Protein AF-A0A183DRI3-F1 (afdb_monomer)

Radius of gyration: 15.48 Å; Cα contacts (8 Å, |Δi|>4): 135; chains: 1; bounding box: 34×31×47 Å

pLDDT: mean 74.06, std 16.92, range [37.84, 93.62]

Nearest PDB structures (foldseek):
  8hf3-assembly1_B  TM=8.424E-01  e=1.218E-09  Homo sapiens
  8xgd-assembly1_A  TM=3.895E-01  e=5.341E-01  Homo sapiens
  7ewl-assembly1_B  TM=3.789E-01  e=7.742E+00  Homo sapiens

Organism: NCBI:txid637853

Foldseek 3Di:
DDDDPPPPQPLVPWDKDKFDADCPVDLFGATDLDDDPVCPPQADSVLSNVLRVVLRVLSVVLVVQPPDPVSNVVSVVVNVVSQVVCCVPRAVVSQKHWDFLPVVDPPDDSRDRIIMIIRRD

Sequence (121 aa):
MSSLMEVSVPLNTCSKVFVQRDYSRGLGVQFETAFPSALDGKVSKQQWEHTITTLNSYYNAAEEVCCTTTQYEKALTKITDFLAEQNRNVYLPAGLFLTDPIERGLRVVKHFLNINFKITG

Mean predicted aligned error: 9.66 Å

InterPro domains:
  IPR019383 Golgin subfamily A member 7/ERF4 [PF10256] (17-65)
  IPR051371 Ras-specific palmitoyltransferase complex [PTHR13254] (12-109)

Structure (mmCIF, N/CA/C/O backbone):
data_AF-A0A183DRI3-F1
#
_entry.id   AF-A0A183DRI3-F1
#
loop_
_atom_site.group_PDB
_atom_site.id
_atom_site.type_symbol
_atom_site.label_atom_id
_atom_site.label_alt_id
_atom_site.label_comp_id
_atom_site.label_asym_id
_atom_site.label_entity_id
_atom_site.label_seq_id
_atom_site.pdbx_PDB_ins_code
_atom_site.Cartn_x
_atom_site.Cartn_y
_atom_site.Cartn_z
_atom_site.occupancy
_atom_site.B_iso_or_equiv
_atom_site.auth_seq_id
_atom_site.auth_comp_id
_atom_site.auth_asym_id
_atom_site.auth_atom_id
_atom_site.pdbx_PDB_model_num
ATOM 1 N N . MET A 1 1 ? 20.366 13.630 28.801 1.00 37.84 1 MET A N 1
ATOM 2 C CA . MET A 1 1 ? 20.520 12.972 27.488 1.00 37.84 1 MET A CA 1
ATOM 3 C C . MET A 1 1 ? 19.534 11.821 27.460 1.00 37.84 1 MET A C 1
ATOM 5 O O . MET A 1 1 ? 19.693 10.873 28.214 1.00 37.84 1 MET A O 1
ATOM 9 N N . SER A 1 2 ? 18.430 12.014 26.747 1.00 40.50 2 SER A N 1
ATOM 10 C CA . SER A 1 2 ? 17.249 11.149 26.726 1.00 40.50 2 SER A CA 1
ATOM 11 C C . SER A 1 2 ? 17.575 9.823 26.041 1.00 40.50 2 SER A C 1
ATOM 13 O O . SER A 1 2 ? 17.974 9.807 24.881 1.00 40.50 2 SER A O 1
ATOM 15 N N . SER A 1 3 ? 17.418 8.728 26.782 1.00 44.25 3 SER A N 1
ATOM 16 C CA . SER A 1 3 ? 17.549 7.364 26.276 1.00 44.25 3 SER A CA 1
ATOM 17 C C . SER A 1 3 ? 16.418 7.084 25.285 1.00 44.25 3 SER A C 1
ATOM 19 O O . SER A 1 3 ? 15.245 7.234 25.634 1.00 44.25 3 SER A O 1
ATOM 21 N N . LEU A 1 4 ? 16.767 6.719 24.050 1.00 48.72 4 LEU A N 1
ATOM 22 C CA . LEU A 1 4 ? 15.823 6.202 23.064 1.00 48.72 4 LEU A CA 1
ATOM 23 C C . LEU A 1 4 ? 15.259 4.892 23.616 1.00 48.72 4 LEU A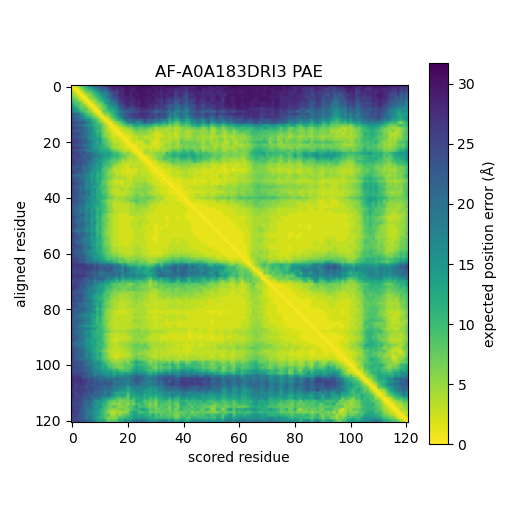 C 1
ATOM 25 O O . LEU A 1 4 ? 15.974 3.901 23.744 1.00 48.72 4 LEU A O 1
ATOM 29 N N . MET A 1 5 ? 13.986 4.912 23.999 1.00 40.34 5 MET A N 1
ATOM 30 C CA . MET A 1 5 ? 13.260 3.707 24.370 1.00 40.34 5 MET A CA 1
ATOM 31 C C . MET A 1 5 ? 13.088 2.881 23.095 1.00 40.34 5 MET A C 1
ATOM 33 O O . MET A 1 5 ? 12.255 3.198 22.249 1.00 40.34 5 MET A O 1
ATOM 37 N N . GLU A 1 6 ? 13.915 1.855 22.929 1.00 46.72 6 GLU A N 1
ATOM 38 C CA . GLU A 1 6 ? 13.689 0.817 21.934 1.00 46.72 6 GLU A CA 1
ATOM 39 C C . GLU A 1 6 ? 12.454 0.033 22.389 1.00 46.72 6 GLU A C 1
ATOM 41 O O . GLU A 1 6 ? 12.506 -0.777 23.314 1.00 46.72 6 GLU A O 1
ATOM 46 N N . VAL A 1 7 ? 11.297 0.372 21.821 1.00 40.59 7 VAL A N 1
ATOM 47 C CA . VAL A 1 7 ? 10.023 -0.275 22.141 1.00 40.59 7 VAL A CA 1
ATOM 48 C C . VAL A 1 7 ? 10.070 -1.706 21.599 1.00 40.59 7 VAL A C 1
ATOM 50 O O . VAL A 1 7 ? 9.723 -1.961 20.447 1.00 40.59 7 VAL A O 1
ATOM 53 N N . SER A 1 8 ? 10.519 -2.658 22.419 1.00 45.75 8 SER A N 1
ATOM 54 C CA . SER A 1 8 ? 10.466 -4.082 22.085 1.00 45.75 8 SER A CA 1
ATOM 55 C C . SER A 1 8 ? 9.052 -4.613 22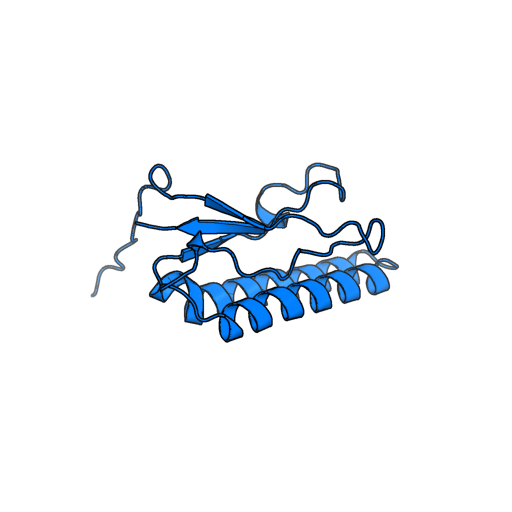.336 1.00 45.75 8 SER A C 1
ATOM 57 O O . SER A 1 8 ? 8.757 -5.164 23.398 1.00 45.75 8 SER A O 1
ATOM 59 N N . VAL A 1 9 ? 8.151 -4.444 21.368 1.00 47.41 9 VAL A N 1
ATOM 60 C CA . VAL A 1 9 ? 6.869 -5.162 21.396 1.00 47.41 9 VAL A CA 1
ATOM 61 C C . VAL A 1 9 ? 7.162 -6.649 21.150 1.00 47.41 9 VAL A C 1
ATOM 63 O O . VAL A 1 9 ? 7.754 -6.980 20.117 1.00 47.41 9 VAL A O 1
ATOM 66 N N . PRO A 1 10 ? 6.772 -7.574 22.047 1.00 43.78 10 PRO A N 1
ATOM 67 C CA . PRO A 1 10 ? 6.887 -9.005 21.792 1.00 43.78 10 PRO A CA 1
ATOM 68 C C . PRO A 1 10 ? 6.033 -9.373 20.566 1.00 43.78 10 PRO A C 1
ATOM 70 O O . PRO A 1 10 ? 4.806 -9.399 20.611 1.00 43.78 10 PRO A O 1
ATOM 73 N N . LEU A 1 11 ? 6.676 -9.647 19.426 1.00 44.75 11 LEU A N 1
ATOM 74 C CA . LEU A 1 11 ? 6.020 -9.906 18.129 1.00 44.75 11 LEU A CA 1
ATOM 75 C C . LEU A 1 11 ? 5.167 -11.196 18.087 1.00 44.75 11 LEU A C 1
ATOM 77 O O . LEU A 1 11 ? 4.607 -11.540 17.042 1.00 44.75 11 LEU A O 1
ATOM 81 N N . ASN A 1 12 ? 5.109 -11.941 19.190 1.00 47.31 12 ASN A N 1
ATOM 82 C CA . ASN A 1 12 ? 4.496 -13.258 19.354 1.00 47.31 12 ASN A CA 1
ATOM 83 C C . ASN A 1 12 ? 3.028 -13.222 19.824 1.00 47.31 12 ASN A C 1
ATOM 85 O O . ASN A 1 12 ? 2.352 -14.239 19.701 1.00 47.31 12 ASN A O 1
ATOM 89 N N . THR A 1 13 ? 2.498 -12.070 20.247 1.00 48.19 13 THR A N 1
ATOM 90 C CA . THR A 1 13 ? 1.064 -11.876 20.568 1.00 48.19 13 THR A CA 1
ATOM 91 C C . THR A 1 13 ? 0.296 -11.085 19.503 1.00 48.19 13 THR A C 1
ATOM 93 O O . THR A 1 13 ? -0.880 -10.778 19.677 1.00 48.19 13 THR A O 1
ATOM 96 N N . CYS A 1 14 ? 0.936 -10.765 18.374 1.00 55.03 14 CYS A N 1
ATOM 97 C CA . CYS A 1 14 ? 0.330 -9.944 17.330 1.00 55.03 14 CYS A CA 1
ATOM 98 C C . CYS A 1 14 ? -0.623 -10.741 16.426 1.00 55.03 14 CYS A C 1
ATOM 100 O O . CYS A 1 14 ? -0.186 -11.627 15.683 1.00 55.03 14 CYS A O 1
ATOM 102 N N . SER A 1 15 ? -1.906 -10.371 16.407 1.00 66.44 15 SER A N 1
ATOM 103 C CA . SER A 1 15 ? -2.870 -10.881 15.423 1.00 66.44 15 SER A CA 1
ATOM 104 C C . SER A 1 15 ? -2.462 -10.450 14.012 1.00 66.44 15 SER A C 1
ATOM 106 O O . SER A 1 15 ? -2.174 -9.276 13.777 1.00 66.44 15 SER A O 1
ATOM 108 N N . LYS A 1 16 ? -2.411 -11.394 13.065 1.00 73.00 16 LYS A N 1
ATOM 109 C CA . LYS A 1 16 ? -2.053 -11.114 11.667 1.00 73.00 16 LYS A CA 1
ATOM 110 C C . LYS A 1 16 ? -3.293 -11.058 10.790 1.00 73.00 16 LYS A C 1
ATOM 112 O O . LYS A 1 16 ? -4.062 -12.014 10.771 1.00 73.00 16 LYS A O 1
ATOM 117 N N . VAL A 1 17 ? -3.446 -9.978 10.032 1.00 77.69 17 VAL A N 1
ATOM 118 C CA . VAL A 1 17 ? -4.439 -9.876 8.957 1.00 77.69 17 VAL A CA 1
ATOM 119 C C . VAL A 1 17 ? -3.714 -10.084 7.637 1.00 77.69 17 VAL A C 1
ATOM 121 O O . VAL A 1 17 ? -2.731 -9.399 7.351 1.00 77.69 17 VAL A O 1
ATOM 124 N N . PHE A 1 18 ? -4.181 -11.050 6.854 1.00 76.81 18 PHE A N 1
ATOM 125 C CA . PHE A 1 18 ? -3.640 -11.353 5.536 1.00 76.81 18 PHE A CA 1
ATOM 126 C C . PHE A 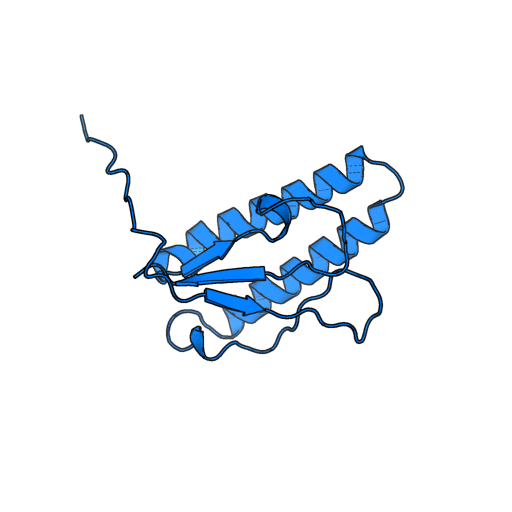1 18 ? -4.567 -10.765 4.486 1.00 76.81 18 PHE A C 1
ATOM 128 O O . PHE A 1 18 ? -5.768 -11.028 4.510 1.00 76.81 18 PHE A O 1
ATOM 135 N N . VAL A 1 19 ? -4.003 -9.992 3.567 1.00 80.44 19 VAL A N 1
ATOM 136 C CA . VAL A 1 19 ? -4.727 -9.524 2.386 1.00 80.44 19 VAL A CA 1
ATOM 137 C C . VAL A 1 19 ? -4.376 -10.454 1.244 1.00 80.44 19 VAL A C 1
ATOM 139 O O . VAL A 1 19 ? -3.196 -10.611 0.909 1.00 80.44 19 VAL A O 1
ATOM 142 N N . GLN A 1 20 ? -5.402 -11.098 0.697 1.00 75.56 20 GLN A N 1
ATOM 143 C CA . GLN A 1 20 ? -5.246 -12.063 -0.378 1.00 75.56 20 GLN A CA 1
ATOM 144 C C . GLN A 1 20 ? -4.970 -11.367 -1.710 1.00 75.56 20 GLN A C 1
ATOM 146 O O . GLN A 1 20 ? -5.254 -10.180 -1.909 1.00 75.56 20 GLN A O 1
ATOM 151 N N . ARG A 1 21 ? -4.381 -12.133 -2.627 1.00 79.38 21 ARG A N 1
ATOM 152 C CA . ARG A 1 21 ? -4.243 -11.721 -4.017 1.00 79.38 21 ARG A CA 1
ATOM 153 C C . ARG A 1 21 ? -5.565 -11.817 -4.753 1.00 79.38 21 ARG A C 1
ATOM 155 O O . ARG A 1 21 ? -6.271 -12.812 -4.634 1.00 79.38 21 ARG A O 1
ATOM 162 N N . ASP A 1 22 ? -5.787 -10.841 -5.617 1.00 83.50 22 ASP A N 1
ATOM 163 C CA . ASP A 1 22 ? -6.832 -10.884 -6.625 1.00 83.50 22 ASP A CA 1
ATOM 164 C C . ASP A 1 22 ? -6.265 -11.457 -7.935 1.00 83.50 22 ASP A C 1
ATOM 166 O O . ASP A 1 22 ? -5.505 -10.800 -8.648 1.00 83.50 22 ASP A O 1
ATOM 170 N N . TYR A 1 23 ? -6.636 -12.700 -8.255 1.00 77.88 23 TYR A N 1
ATOM 171 C CA . TYR A 1 23 ? -6.213 -13.391 -9.481 1.00 77.88 23 TYR A CA 1
ATOM 172 C C . TYR A 1 23 ? -7.108 -13.103 -10.693 1.00 77.88 23 TYR A C 1
ATOM 174 O O . TYR A 1 23 ? -6.825 -13.590 -11.790 1.00 77.88 23 TYR A O 1
ATOM 182 N N . SER A 1 24 ? -8.180 -12.316 -10.540 1.00 81.69 24 SER A N 1
ATOM 183 C CA . SER A 1 24 ? -9.116 -12.035 -11.638 1.00 81.69 24 SER A CA 1
ATOM 184 C C . SER A 1 24 ? -8.457 -11.305 -12.815 1.00 81.69 24 SER A C 1
ATOM 186 O O . SER A 1 24 ? -8.908 -11.427 -13.953 1.00 81.69 24 SER A O 1
ATOM 188 N N . ARG A 1 25 ? -7.353 -10.589 -12.557 1.00 72.56 25 ARG A N 1
ATOM 189 C CA . ARG A 1 25 ? -6.587 -9.815 -13.548 1.00 72.56 25 ARG A CA 1
ATOM 190 C C . ARG A 1 25 ? -5.335 -10.533 -14.068 1.00 72.56 25 ARG A C 1
ATOM 192 O O . ARG A 1 25 ? -4.527 -9.921 -14.761 1.00 72.56 25 ARG A O 1
ATOM 199 N N . GLY A 1 26 ? -5.180 -11.826 -13.775 1.00 76.69 26 GLY A N 1
ATOM 200 C CA . GLY A 1 26 ? -4.075 -12.654 -14.261 1.00 76.69 26 GLY A CA 1
ATOM 201 C C . GLY A 1 26 ? -2.970 -12.884 -13.227 1.00 76.69 26 GLY A C 1
ATOM 202 O O . GLY A 1 26 ? -3.224 -12.979 -12.030 1.00 76.69 26 GLY A O 1
ATOM 203 N N . LEU A 1 27 ? -1.728 -13.042 -13.700 1.00 72.31 27 LEU A N 1
ATOM 204 C CA . LEU A 1 27 ? -0.574 -13.411 -12.861 1.00 72.31 27 LEU A CA 1
ATOM 205 C C . LEU A 1 27 ? 0.107 -12.217 -12.174 1.00 72.31 27 LEU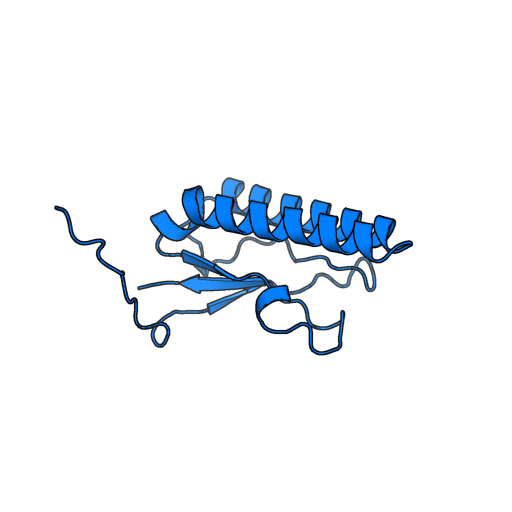 A C 1
ATOM 207 O O . LEU A 1 27 ? 1.022 -12.421 -11.364 1.00 72.31 27 LEU A O 1
ATOM 211 N N . GLY A 1 28 ? -0.325 -11.000 -12.508 1.00 74.50 28 GLY A N 1
ATOM 212 C CA . GLY A 1 28 ? 0.232 -9.770 -11.969 1.00 74.50 28 GLY A CA 1
ATOM 213 C C . GLY A 1 28 ? 0.030 -9.635 -10.461 1.00 74.50 28 GLY A C 1
ATOM 214 O O . GLY A 1 28 ? -0.826 -10.291 -9.858 1.00 74.50 28 GLY A O 1
ATOM 215 N N . VAL A 1 29 ? 0.852 -8.817 -9.810 1.00 79.12 29 VAL A N 1
ATOM 216 C CA . VAL A 1 29 ? 0.692 -8.522 -8.383 1.00 79.12 29 VAL A CA 1
ATOM 217 C C . VAL A 1 29 ? -0.491 -7.574 -8.172 1.00 79.12 29 VAL A C 1
ATOM 219 O O . VAL A 1 29 ? -0.388 -6.371 -8.393 1.00 79.12 29 VAL A O 1
ATOM 222 N N . GLN A 1 30 ? -1.601 -8.124 -7.684 1.00 83.50 30 GLN A N 1
ATOM 223 C CA . GLN A 1 30 ? -2.807 -7.382 -7.330 1.00 83.50 30 GLN A CA 1
ATOM 224 C C . GLN A 1 30 ? -3.377 -7.937 -6.020 1.00 83.50 30 GLN A C 1
ATOM 226 O O . GLN A 1 30 ? -3.448 -9.151 -5.827 1.00 83.50 30 GLN A O 1
ATOM 231 N N . PHE A 1 31 ? -3.792 -7.050 -5.123 1.00 86.94 31 PHE A N 1
ATOM 232 C CA . PHE A 1 31 ? -4.406 -7.372 -3.840 1.00 86.94 31 PHE A CA 1
ATOM 233 C C . PHE A 1 31 ? -5.893 -7.037 -3.842 1.00 86.94 31 PHE A C 1
ATOM 235 O O . PHE A 1 31 ? -6.312 -6.048 -4.457 1.00 86.94 31 PHE A O 1
ATOM 242 N N . GLU A 1 32 ? -6.665 -7.823 -3.096 1.00 87.75 32 GLU A N 1
ATOM 243 C CA . GLU A 1 32 ? -8.065 -7.519 -2.820 1.00 87.75 32 GLU A CA 1
ATOM 244 C C . GLU A 1 32 ? -8.202 -6.178 -2.094 1.00 87.75 32 GLU A C 1
ATOM 246 O O . GLU A 1 32 ? -7.468 -5.872 -1.154 1.00 87.75 32 GLU A O 1
ATOM 251 N N . THR A 1 33 ? -9.176 -5.375 -2.517 1.00 88.38 33 THR A N 1
ATOM 252 C CA . THR A 1 33 ? -9.443 -4.048 -1.942 1.00 88.38 33 THR A CA 1
ATOM 253 C C . THR A 1 33 ? -10.530 -4.069 -0.869 1.00 88.38 33 THR A C 1
ATOM 255 O O . THR A 1 33 ? -10.833 -3.031 -0.275 1.00 88.38 33 THR A O 1
ATOM 258 N N . ALA A 1 34 ? -11.114 -5.239 -0.591 1.00 89.19 34 ALA A N 1
ATOM 259 C CA . ALA A 1 34 ? -12.150 -5.399 0.419 1.00 89.19 34 ALA A CA 1
ATOM 260 C C . ALA A 1 34 ? -11.633 -4.974 1.802 1.00 89.19 34 ALA A C 1
ATOM 262 O O . ALA A 1 34 ? -10.523 -5.326 2.196 1.00 89.19 34 ALA A O 1
ATOM 263 N N . PHE A 1 35 ? -12.441 -4.211 2.544 1.00 87.94 35 PHE A N 1
ATOM 264 C CA . PHE A 1 35 ? -12.057 -3.730 3.870 1.00 87.94 35 PHE A CA 1
ATOM 265 C C . PHE A 1 35 ? -11.996 -4.896 4.872 1.00 87.94 35 PHE A C 1
ATOM 267 O O . PHE A 1 35 ? -13.031 -5.524 5.123 1.00 87.94 35 PHE A O 1
ATOM 274 N N . PRO A 1 36 ? -10.835 -5.186 5.486 1.00 86.50 36 PRO A N 1
ATOM 275 C CA . PRO A 1 36 ? -10.728 -6.261 6.458 1.00 86.50 36 PRO A CA 1
ATOM 276 C C . PRO A 1 36 ? -11.425 -5.867 7.762 1.00 86.50 36 PRO A C 1
ATOM 278 O O . PRO A 1 36 ? -11.075 -4.862 8.379 1.00 86.50 36 PRO A O 1
ATOM 281 N N . SER A 1 37 ? -12.359 -6.691 8.244 1.00 85.81 37 SER A N 1
ATOM 282 C CA . SER A 1 37 ? -13.083 -6.440 9.503 1.00 85.81 37 SER A CA 1
ATOM 283 C C . SER A 1 37 ? -12.163 -6.319 10.725 1.00 85.81 37 SER A C 1
ATOM 285 O O . SER A 1 37 ? -12.488 -5.622 11.676 1.00 85.81 37 SER A O 1
ATOM 287 N N . ALA A 1 38 ? -10.978 -6.932 10.687 1.00 83.12 38 ALA A N 1
ATOM 288 C CA . ALA A 1 38 ? -9.963 -6.809 11.734 1.00 83.12 38 ALA A CA 1
ATOM 289 C C . ALA A 1 38 ? -9.316 -5.408 11.832 1.00 83.12 38 ALA A C 1
ATOM 291 O O . ALA A 1 38 ? -8.617 -5.130 12.809 1.00 83.12 38 ALA A O 1
ATOM 292 N N . LEU A 1 39 ? -9.522 -4.542 10.831 1.00 85.19 39 LEU A N 1
ATOM 293 C CA . LEU A 1 39 ? -9.108 -3.135 10.852 1.00 85.19 39 LEU A CA 1
ATOM 294 C C . LEU A 1 39 ? -10.226 -2.197 11.329 1.00 85.19 39 LEU A C 1
ATOM 296 O O . LEU A 1 39 ? -9.981 -0.998 11.494 1.00 85.19 39 LEU A O 1
ATOM 300 N N . ASP A 1 40 ? -11.433 -2.723 11.558 1.00 86.81 40 ASP A N 1
ATOM 301 C CA . ASP A 1 40 ? -12.570 -1.926 12.005 1.00 86.81 40 ASP A CA 1
ATOM 302 C C . ASP A 1 40 ? -12.278 -1.267 13.359 1.00 86.81 40 ASP A C 1
ATOM 304 O O . ASP A 1 40 ? -11.698 -1.870 14.264 1.00 86.81 40 ASP A O 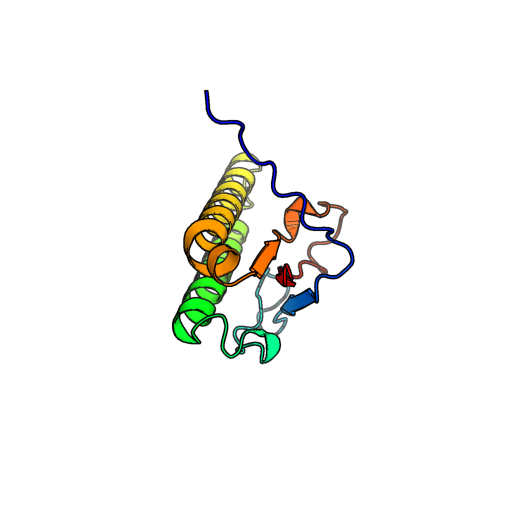1
ATOM 308 N N . GLY A 1 41 ? -12.604 0.021 13.462 1.00 85.12 41 GLY A N 1
ATOM 309 C CA . GLY A 1 41 ? -12.280 0.846 14.629 1.00 85.12 41 GLY A CA 1
ATOM 310 C C . GLY A 1 41 ? -10.801 1.232 14.793 1.00 85.12 41 GLY A C 1
ATOM 311 O O . GLY A 1 41 ? -10.495 1.988 15.711 1.00 85.12 41 GLY A O 1
ATOM 312 N N . LYS A 1 42 ? -9.887 0.769 13.924 1.00 86.88 42 LYS A N 1
ATOM 313 C CA . LYS A 1 42 ? -8.454 1.136 13.960 1.00 86.88 42 LYS A CA 1
ATOM 314 C C . LYS A 1 42 ? -8.036 2.055 12.820 1.00 86.88 42 LYS A C 1
ATOM 316 O O . LYS A 1 42 ? -7.278 2.993 13.034 1.00 86.88 42 LYS A O 1
ATOM 321 N N . VAL A 1 43 ? -8.516 1.777 11.610 1.00 89.81 43 VAL A N 1
ATOM 322 C CA . VAL A 1 43 ? -8.196 2.536 10.392 1.00 89.81 43 VAL A CA 1
ATOM 323 C C . VAL A 1 43 ? -9.491 2.803 9.640 1.00 89.81 43 VAL A C 1
ATOM 325 O O . VAL A 1 43 ? -10.377 1.948 9.596 1.00 89.81 43 VAL A O 1
ATOM 328 N N . SER A 1 44 ? -9.633 3.991 9.051 1.00 92.19 44 SER A N 1
ATOM 329 C CA . SER A 1 44 ? -10.837 4.308 8.283 1.00 92.19 44 SER A CA 1
ATOM 330 C C . SER A 1 44 ? -10.877 3.529 6.964 1.00 92.19 44 SER A C 1
ATOM 332 O O . SER A 1 44 ? -9.842 3.223 6.366 1.00 92.19 44 SER A O 1
ATOM 334 N N . LYS A 1 45 ? -12.084 3.254 6.453 1.00 91.94 45 LYS A N 1
ATOM 335 C CA . LYS A 1 45 ? -12.255 2.605 5.139 1.00 91.94 45 LYS A CA 1
ATOM 336 C C . LYS A 1 45 ? -11.561 3.379 4.017 1.00 91.94 45 LYS A C 1
ATOM 338 O O . LYS A 1 45 ? -10.974 2.764 3.138 1.00 91.94 45 LYS A O 1
ATOM 343 N N . GLN A 1 46 ? -11.576 4.711 4.093 1.00 92.88 46 GLN A N 1
ATOM 344 C CA . GLN A 1 46 ? -10.922 5.587 3.122 1.00 92.88 46 GLN A CA 1
ATOM 345 C C . GLN A 1 46 ? -9.391 5.484 3.186 1.00 92.88 46 GLN A C 1
ATOM 347 O O . GLN A 1 46 ? -8.739 5.441 2.147 1.00 92.88 46 GLN A O 1
ATOM 352 N N . GLN A 1 47 ? -8.809 5.426 4.390 1.00 92.50 47 GLN A N 1
ATOM 353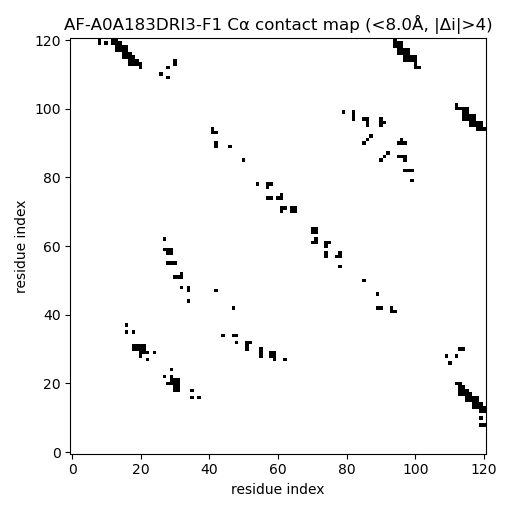 C CA . GLN A 1 47 ? -7.365 5.233 4.566 1.00 92.50 47 GLN A CA 1
ATOM 354 C C . GLN A 1 47 ? -6.932 3.875 4.013 1.00 92.50 47 GLN A C 1
ATOM 356 O O . GLN A 1 47 ? -5.982 3.809 3.239 1.00 92.50 47 GLN A O 1
ATOM 361 N N . TRP A 1 48 ? -7.673 2.817 4.349 1.00 91.75 48 TRP A N 1
ATOM 362 C CA . TRP A 1 48 ? -7.452 1.480 3.804 1.00 91.75 48 TRP A CA 1
ATOM 363 C C . TRP A 1 48 ? -7.517 1.466 2.272 1.00 91.75 48 TRP A C 1
ATOM 365 O O . TRP A 1 48 ? -6.584 0.998 1.620 1.00 91.75 48 TRP A O 1
ATOM 375 N N . GLU A 1 49 ? -8.597 2.005 1.698 1.00 93.62 49 GLU A N 1
ATOM 376 C CA . GLU A 1 49 ? -8.808 2.047 0.252 1.00 93.62 49 GLU A CA 1
ATOM 377 C C . GLU A 1 49 ? -7.671 2.796 -0.445 1.00 93.62 49 GLU A C 1
ATOM 379 O O . GLU A 1 49 ? -7.117 2.306 -1.429 1.00 93.62 49 GLU A O 1
ATOM 384 N N . HIS A 1 50 ? -7.252 3.937 0.104 1.00 93.62 50 HIS A N 1
ATOM 385 C CA . HIS A 1 50 ? -6.114 4.685 -0.413 1.00 93.62 50 HIS A CA 1
ATOM 386 C C . HIS A 1 50 ? -4.813 3.872 -0.353 1.00 93.62 50 HIS A C 1
ATOM 388 O O . HIS A 1 50 ? -4.096 3.796 -1.353 1.00 93.62 50 HIS A O 1
ATOM 394 N N . THR A 1 51 ? -4.512 3.223 0.778 1.00 92.31 51 THR A N 1
ATOM 395 C CA . THR A 1 51 ? -3.318 2.378 0.911 1.00 92.31 51 THR A CA 1
ATOM 396 C C . THR A 1 51 ? -3.315 1.251 -0.123 1.00 92.31 51 THR A C 1
ATOM 398 O O . THR A 1 51 ? -2.331 1.085 -0.846 1.00 92.31 51 THR A O 1
ATOM 401 N N . ILE A 1 52 ? -4.401 0.477 -0.219 1.00 90.38 52 ILE A N 1
ATOM 402 C CA . ILE A 1 52 ? -4.428 -0.742 -1.035 1.00 90.38 52 ILE A CA 1
ATOM 403 C C . ILE A 1 52 ? -4.472 -0.444 -2.539 1.00 90.38 52 ILE A C 1
ATOM 405 O O . ILE A 1 52 ? -3.800 -1.114 -3.323 1.00 90.38 52 ILE A O 1
ATOM 409 N N . THR A 1 53 ? -5.192 0.601 -2.956 1.00 92.81 53 THR A N 1
ATOM 410 C CA . THR A 1 53 ? -5.228 1.033 -4.363 1.00 92.81 53 THR A CA 1
ATOM 411 C C . THR A 1 53 ? -3.885 1.607 -4.811 1.00 92.81 53 THR A C 1
ATOM 413 O O . THR A 1 53 ? -3.423 1.285 -5.906 1.00 92.81 53 THR A O 1
ATOM 416 N N . THR A 1 54 ? -3.210 2.377 -3.950 1.00 92.56 54 THR A N 1
ATOM 417 C CA . THR A 1 54 ? -1.871 2.918 -4.236 1.00 92.56 54 THR A CA 1
ATOM 418 C C . THR A 1 54 ? -0.837 1.802 -4.358 1.00 92.56 54 THR A C 1
ATOM 420 O O . THR A 1 54 ? -0.058 1.792 -5.311 1.00 92.56 54 THR A O 1
ATOM 423 N N . LEU A 1 55 ? -0.869 0.812 -3.456 1.00 89.38 55 LEU A N 1
ATOM 424 C CA . LEU A 1 55 ? 0.001 -0.362 -3.552 1.00 89.38 55 LEU A CA 1
ATOM 425 C C . LEU A 1 55 ? -0.223 -1.112 -4.861 1.00 89.38 55 LEU A C 1
ATOM 427 O O . LEU A 1 55 ? 0.737 -1.340 -5.594 1.00 89.38 55 LEU A O 1
ATOM 431 N N . ASN A 1 56 ? -1.476 -1.423 -5.198 1.00 89.19 56 ASN A N 1
ATOM 432 C CA . ASN A 1 56 ? -1.810 -2.044 -6.479 1.00 89.19 56 ASN A CA 1
ATOM 433 C C . ASN A 1 56 ? -1.267 -1.225 -7.662 1.00 89.19 56 ASN A C 1
ATOM 435 O O . ASN A 1 56 ? -0.682 -1.792 -8.580 1.00 89.19 56 ASN A O 1
ATOM 439 N N . SER A 1 57 ? -1.388 0.105 -7.644 1.00 90.19 57 SER A N 1
ATOM 440 C CA . SER A 1 57 ? -0.844 0.957 -8.708 1.00 90.19 57 SER A CA 1
ATOM 441 C C . SER A 1 57 ? 0.679 0.862 -8.826 1.00 90.19 57 SER A C 1
ATOM 443 O O . SER A 1 57 ? 1.193 0.802 -9.943 1.00 90.19 57 SER A O 1
ATOM 445 N N . TYR A 1 58 ? 1.413 0.852 -7.711 1.00 88.25 58 TYR A N 1
ATOM 446 C CA . TYR A 1 58 ? 2.872 0.737 -7.743 1.00 88.25 58 TYR A CA 1
ATOM 447 C C . TYR A 1 58 ? 3.344 -0.634 -8.207 1.00 88.25 58 TYR A C 1
ATOM 449 O O . TYR A 1 58 ? 4.289 -0.714 -8.989 1.00 88.25 58 TYR A O 1
ATOM 457 N N . TYR A 1 59 ? 2.671 -1.698 -7.778 1.00 84.69 59 TYR A N 1
ATOM 458 C CA . TYR A 1 59 ? 2.975 -3.049 -8.229 1.00 84.69 59 TYR A CA 1
ATOM 459 C C . TYR A 1 59 ? 2.707 -3.234 -9.725 1.00 84.69 59 TYR A C 1
ATOM 461 O O . TYR A 1 59 ? 3.574 -3.745 -10.427 1.00 84.69 59 TYR A O 1
ATOM 469 N N . ASN A 1 60 ? 1.578 -2.733 -10.234 1.00 85.31 60 ASN A N 1
ATOM 470 C CA . ASN A 1 60 ? 1.301 -2.733 -11.673 1.00 85.31 60 ASN A CA 1
ATOM 471 C C . ASN A 1 60 ? 2.375 -1.945 -12.448 1.00 85.31 60 ASN A C 1
ATOM 473 O O . ASN A 1 60 ? 2.912 -2.429 -13.439 1.00 85.31 60 ASN A O 1
ATOM 477 N N . ALA A 1 61 ? 2.764 -0.760 -11.962 1.00 84.25 61 ALA A N 1
ATOM 478 C CA . ALA A 1 61 ? 3.827 0.027 -12.590 1.00 84.25 61 ALA A CA 1
ATOM 479 C C . ALA A 1 61 ? 5.197 -0.677 -12.554 1.00 84.25 61 ALA A C 1
ATOM 481 O O . ALA A 1 61 ? 5.991 -0.519 -13.477 1.00 84.25 61 ALA A O 1
ATOM 482 N N . ALA A 1 62 ? 5.487 -1.457 -11.509 1.00 82.25 62 ALA A N 1
ATOM 483 C CA . ALA A 1 62 ? 6.717 -2.239 -11.420 1.00 82.25 62 ALA A CA 1
ATOM 484 C C . ALA A 1 62 ? 6.771 -3.363 -12.470 1.00 82.25 62 ALA A C 1
ATOM 486 O O . ALA A 1 62 ? 7.853 -3.684 -12.964 1.00 82.25 62 ALA A O 1
ATOM 487 N N . GLU A 1 63 ? 5.625 -3.948 -12.833 1.00 77.44 63 GLU A N 1
ATOM 488 C CA . GLU A 1 63 ? 5.548 -5.015 -13.839 1.00 77.44 63 GLU A CA 1
ATOM 489 C C . GLU A 1 63 ? 5.810 -4.512 -15.260 1.00 77.44 63 GLU A C 1
ATOM 491 O O . GLU A 1 63 ? 6.569 -5.148 -15.993 1.00 77.44 63 GLU A O 1
ATOM 496 N N . GLU A 1 64 ? 5.292 -3.336 -15.614 1.00 74.31 64 GLU A N 1
ATOM 497 C CA . GLU A 1 64 ? 5.523 -2.693 -16.922 1.00 74.31 64 GLU A CA 1
ATOM 498 C C . GLU A 1 64 ? 7.003 -2.348 -17.169 1.00 74.31 64 GLU A C 1
ATOM 500 O O . GLU A 1 64 ? 7.472 -2.227 -18.299 1.00 74.31 64 GLU A O 1
ATOM 505 N N . VAL A 1 65 ? 7.770 -2.199 -16.090 1.00 66.44 65 VAL A N 1
ATOM 506 C CA . VAL A 1 65 ? 9.142 -1.684 -16.095 1.00 66.44 65 VAL A CA 1
ATOM 507 C C . VAL A 1 65 ? 10.190 -2.818 -16.042 1.00 66.44 65 VAL A C 1
ATOM 509 O O . VAL A 1 65 ? 11.403 -2.584 -16.054 1.00 66.44 65 VAL A O 1
ATOM 512 N N . CYS A 1 66 ? 9.739 -4.078 -16.070 1.00 58.66 66 CYS A N 1
ATOM 513 C CA . CYS A 1 66 ? 10.552 -5.290 -15.900 1.00 58.66 66 CYS A CA 1
ATOM 514 C C . CYS A 1 66 ? 11.609 -5.534 -17.010 1.00 58.66 66 CYS A C 1
ATOM 516 O O . CYS A 1 66 ? 12.357 -6.510 -16.949 1.00 58.66 66 CYS A O 1
ATOM 518 N N . CYS A 1 67 ? 11.731 -4.653 -18.008 1.00 58.88 67 CYS A N 1
ATOM 519 C CA . CYS A 1 67 ? 12.693 -4.776 -19.107 1.00 58.88 67 CYS A CA 1
ATOM 520 C C . CYS A 1 67 ? 14.161 -4.594 -18.671 1.00 58.88 67 CYS A C 1
ATOM 522 O O . CYS A 1 67 ? 15.065 -5.004 -19.395 1.00 58.88 67 CYS A O 1
ATOM 524 N N . THR A 1 68 ? 14.421 -3.993 -17.500 1.00 62.59 68 THR A N 1
ATOM 525 C CA . THR A 1 68 ? 15.779 -3.857 -16.940 1.00 62.59 68 THR A CA 1
ATOM 526 C C . THR A 1 68 ? 15.774 -3.992 -15.416 1.00 62.59 68 THR A C 1
ATOM 528 O O . THR A 1 68 ? 14.946 -3.387 -14.734 1.00 62.59 68 THR A O 1
ATOM 531 N N . THR A 1 69 ? 16.733 -4.746 -14.871 1.00 62.75 69 THR A N 1
ATOM 532 C CA . THR A 1 69 ? 16.852 -5.055 -13.432 1.00 62.75 69 THR A CA 1
ATOM 533 C C . THR A 1 69 ? 16.856 -3.801 -12.550 1.00 62.75 69 THR A C 1
ATOM 535 O O . THR A 1 69 ? 16.175 -3.753 -11.530 1.00 62.75 69 THR A O 1
ATOM 538 N N . THR A 1 70 ? 17.532 -2.737 -12.992 1.00 70.69 70 THR A N 1
ATOM 539 C CA . THR A 1 70 ? 17.693 -1.482 -12.238 1.00 70.69 70 THR A CA 1
ATOM 540 C C . THR A 1 70 ? 16.420 -0.646 -12.122 1.00 70.69 70 THR A C 1
ATOM 542 O O . THR A 1 70 ? 16.313 0.180 -11.217 1.00 70.69 70 THR A O 1
ATOM 545 N N . GLN A 1 71 ? 15.454 -0.802 -13.030 1.00 72.31 71 GLN A N 1
ATOM 546 C CA . GLN A 1 71 ? 14.203 -0.045 -12.958 1.00 72.31 71 GLN A CA 1
ATOM 547 C C . GLN A 1 71 ? 13.148 -0.764 -12.108 1.00 72.31 71 GLN A C 1
ATOM 549 O O . GLN A 1 71 ? 12.396 -0.105 -11.389 1.00 72.31 71 GLN A O 1
ATOM 554 N N . TYR A 1 72 ? 13.148 -2.100 -12.119 1.00 74.00 72 TYR A N 1
ATOM 555 C CA . TYR A 1 72 ? 12.323 -2.902 -11.217 1.00 74.00 72 TYR A CA 1
ATOM 556 C C . TYR A 1 72 ? 12.708 -2.666 -9.749 1.00 74.00 72 TYR A C 1
ATOM 558 O O . TYR A 1 72 ? 11.843 -2.374 -8.929 1.00 74.00 72 TYR A O 1
ATOM 566 N N . GLU A 1 73 ? 14.005 -2.673 -9.425 1.00 78.25 73 GLU A N 1
ATOM 567 C CA . GLU A 1 73 ? 14.501 -2.363 -8.073 1.00 78.25 73 GLU A CA 1
ATOM 568 C C . GLU A 1 73 ? 14.036 -0.985 -7.582 1.00 78.25 73 GLU A C 1
ATOM 570 O O . GLU A 1 73 ? 13.541 -0.860 -6.465 1.00 78.25 73 GLU A O 1
ATOM 575 N N . LYS A 1 74 ? 14.099 0.042 -8.442 1.00 80.25 74 LYS A N 1
ATOM 576 C CA . LYS A 1 74 ? 13.592 1.386 -8.114 1.00 80.25 74 LYS A CA 1
ATOM 577 C C . LYS A 1 74 ? 12.091 1.397 -7.842 1.00 80.25 74 LYS A C 1
ATOM 579 O O . LYS A 1 74 ? 11.633 2.160 -6.993 1.00 80.25 74 LYS A O 1
ATOM 584 N N . ALA A 1 75 ? 11.316 0.601 -8.577 1.00 82.31 75 ALA A N 1
ATOM 585 C CA . ALA A 1 75 ? 9.883 0.480 -8.339 1.00 82.31 75 ALA A CA 1
ATOM 586 C C . ALA A 1 75 ? 9.602 -0.182 -6.981 1.00 82.31 75 ALA A C 1
ATOM 588 O O . ALA A 1 75 ? 8.725 0.281 -6.255 1.00 82.31 75 ALA A O 1
ATOM 589 N N . LEU A 1 76 ? 10.398 -1.184 -6.595 1.00 82.31 76 LEU A N 1
ATOM 590 C CA . LEU A 1 76 ? 10.306 -1.797 -5.270 1.00 82.31 76 LEU A CA 1
ATOM 591 C C . LEU A 1 76 ? 10.658 -0.815 -4.150 1.00 82.31 76 LEU A C 1
ATOM 593 O O . LEU A 1 76 ? 9.916 -0.734 -3.178 1.00 82.31 76 LEU A O 1
ATOM 597 N N . THR A 1 77 ? 11.709 -0.005 -4.310 1.00 84.31 77 THR A N 1
ATOM 598 C CA . THR A 1 77 ? 12.058 1.033 -3.324 1.00 84.31 77 THR A CA 1
ATOM 599 C C . THR A 1 77 ? 10.887 1.981 -3.064 1.00 84.31 77 THR A C 1
ATOM 601 O O . THR A 1 77 ? 10.577 2.261 -1.912 1.00 84.31 77 THR A O 1
ATOM 604 N N . LYS A 1 78 ? 10.163 2.404 -4.110 1.00 87.75 78 LYS A N 1
ATOM 605 C CA . LYS A 1 78 ? 8.970 3.256 -3.946 1.00 87.75 78 LYS A CA 1
ATOM 606 C C . LYS A 1 78 ? 7.870 2.586 -3.123 1.00 87.75 78 LYS A C 1
ATOM 608 O O . LYS A 1 78 ? 7.187 3.262 -2.358 1.00 87.75 78 LYS A O 1
ATOM 613 N N . ILE A 1 79 ? 7.680 1.278 -3.295 1.00 87.69 79 ILE A N 1
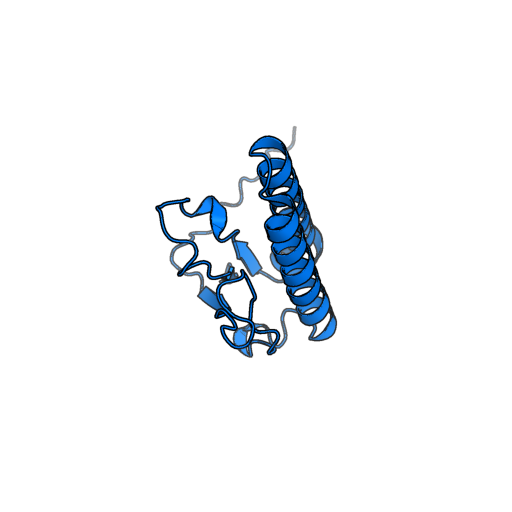ATOM 614 C CA . ILE A 1 79 ? 6.708 0.503 -2.519 1.00 87.69 79 ILE A CA 1
ATOM 615 C C . ILE A 1 79 ? 7.140 0.471 -1.053 1.00 87.69 79 ILE A C 1
ATOM 617 O O . ILE A 1 79 ? 6.336 0.799 -0.184 1.00 87.69 79 ILE A O 1
ATOM 621 N N . THR A 1 80 ? 8.405 0.149 -0.781 1.00 86.56 80 THR A N 1
ATOM 622 C CA . THR A 1 80 ? 8.955 0.111 0.579 1.00 86.56 80 THR A CA 1
ATOM 623 C C . THR A 1 80 ? 8.857 1.475 1.273 1.00 86.56 80 THR A C 1
ATOM 625 O O . THR A 1 80 ? 8.385 1.547 2.408 1.00 86.56 80 THR A O 1
ATOM 628 N N . ASP A 1 81 ? 9.199 2.567 0.585 1.00 90.31 81 ASP A N 1
ATOM 629 C CA . ASP A 1 81 ? 9.093 3.931 1.122 1.00 90.31 81 ASP A CA 1
ATOM 630 C C . ASP A 1 81 ? 7.639 4.300 1.446 1.00 90.31 81 ASP A C 1
ATOM 632 O O . ASP A 1 81 ? 7.340 4.832 2.518 1.00 90.31 81 ASP A O 1
ATOM 636 N N . PHE A 1 82 ? 6.707 3.971 0.546 1.00 91.69 82 PHE A N 1
ATOM 637 C CA . PHE A 1 82 ? 5.283 4.199 0.779 1.00 91.69 82 PHE A CA 1
ATOM 638 C C . PHE A 1 82 ? 4.770 3.405 1.981 1.00 91.69 82 PHE A C 1
ATOM 640 O O . PHE A 1 82 ? 4.065 3.954 2.824 1.00 91.69 82 PHE A O 1
ATOM 647 N N . LEU A 1 83 ? 5.143 2.129 2.096 1.00 89.25 83 LEU A N 1
ATOM 648 C CA . LEU A 1 83 ? 4.781 1.285 3.233 1.00 89.25 83 LEU A CA 1
ATOM 649 C C . LEU A 1 83 ? 5.308 1.847 4.556 1.00 89.25 83 LEU A C 1
ATOM 651 O O . LEU A 1 83 ? 4.569 1.881 5.542 1.00 89.25 83 LEU A O 1
ATOM 655 N N . ALA A 1 84 ? 6.554 2.322 4.578 1.00 88.75 84 ALA A N 1
ATOM 656 C CA . ALA A 1 84 ? 7.146 2.954 5.750 1.00 88.75 84 ALA A CA 1
ATOM 657 C C . ALA A 1 84 ? 6.386 4.226 6.158 1.00 88.75 84 ALA A C 1
ATOM 659 O O . ALA A 1 84 ? 6.114 4.430 7.343 1.00 88.75 84 ALA A O 1
ATOM 660 N N .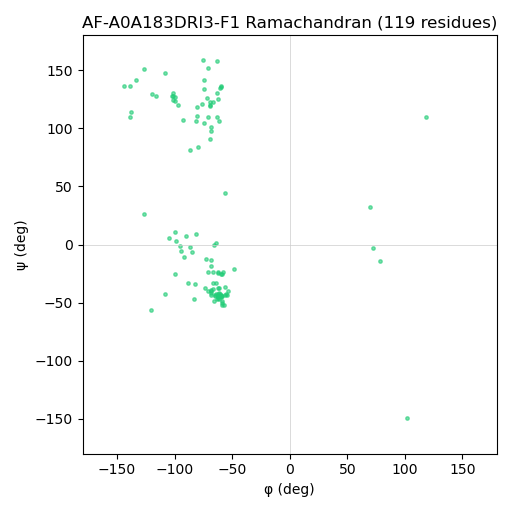 GLU A 1 85 ? 5.985 5.048 5.188 1.00 93.12 85 GLU A N 1
ATOM 661 C CA . GLU A 1 85 ? 5.224 6.274 5.437 1.00 93.12 85 GLU A CA 1
ATOM 662 C C . GLU A 1 85 ? 3.802 5.984 5.933 1.00 93.12 85 GLU A C 1
ATOM 664 O O . GLU A 1 85 ? 3.332 6.579 6.905 1.00 93.12 85 GLU A O 1
ATOM 669 N N . GLN A 1 86 ? 3.124 5.010 5.321 1.00 92.44 86 GLN A N 1
ATOM 670 C CA . GLN A 1 86 ? 1.820 4.543 5.785 1.00 92.44 86 GLN A CA 1
ATOM 671 C C . GLN A 1 86 ? 1.905 3.983 7.207 1.00 92.44 86 GLN A C 1
ATOM 673 O O . GLN A 1 86 ? 1.055 4.284 8.047 1.00 92.44 86 GLN A O 1
ATOM 678 N N . ASN A 1 87 ? 2.947 3.206 7.509 1.00 89.44 87 ASN A N 1
ATOM 679 C CA . ASN A 1 87 ? 3.199 2.733 8.863 1.00 89.44 87 ASN A CA 1
ATOM 680 C C . ASN A 1 87 ? 3.378 3.887 9.839 1.00 89.44 87 ASN A C 1
ATOM 682 O O . ASN A 1 87 ? 2.717 3.904 10.869 1.00 89.44 87 ASN A O 1
ATOM 686 N N . ARG A 1 88 ? 4.214 4.872 9.509 1.00 91.56 88 ARG A N 1
ATOM 687 C CA . ARG A 1 88 ? 4.485 6.026 10.373 1.00 91.56 88 ARG A CA 1
ATOM 688 C C . ARG A 1 88 ? 3.225 6.832 10.694 1.00 91.56 88 ARG A C 1
ATOM 690 O O . ARG A 1 88 ? 3.031 7.208 11.846 1.00 91.56 88 ARG A O 1
ATOM 697 N N . ASN A 1 89 ? 2.389 7.087 9.690 1.00 92.12 89 ASN A N 1
ATOM 698 C CA . ASN A 1 89 ? 1.318 8.079 9.803 1.00 92.12 89 ASN A CA 1
ATOM 699 C C . ASN A 1 89 ? -0.062 7.489 10.096 1.00 92.12 89 ASN A C 1
ATOM 701 O O . ASN A 1 89 ? -0.919 8.193 10.625 1.00 92.12 89 ASN A O 1
ATOM 705 N N . VAL A 1 90 ? -0.301 6.229 9.724 1.00 90.00 90 VAL A N 1
ATOM 706 C CA . VAL A 1 90 ? -1.632 5.606 9.794 1.00 90.00 90 VAL A CA 1
ATOM 707 C C . VAL A 1 90 ? -1.606 4.377 10.688 1.00 90.00 90 VAL A C 1
ATOM 709 O O . VAL A 1 90 ? -2.360 4.304 11.654 1.00 90.00 90 VAL A O 1
ATOM 712 N N . TYR A 1 91 ? -0.737 3.411 10.389 1.00 88.19 91 TYR A N 1
ATOM 713 C CA . TYR A 1 91 ? -0.853 2.084 10.991 1.00 88.19 91 TYR A CA 1
ATOM 714 C C . TYR A 1 91 ? -0.209 2.002 12.382 1.00 88.19 91 TYR A C 1
ATOM 716 O O . TYR A 1 91 ? -0.873 1.542 13.309 1.00 88.19 91 TYR A O 1
ATOM 724 N N . LEU A 1 92 ? 1.013 2.506 12.587 1.00 87.31 92 LEU A N 1
ATOM 725 C CA . LEU A 1 92 ? 1.674 2.468 13.901 1.00 87.31 92 LEU A CA 1
ATOM 726 C C . LEU A 1 92 ? 0.899 3.245 14.976 1.00 87.31 92 LEU A C 1
ATOM 728 O O . LEU A 1 92 ? 0.699 2.682 16.053 1.00 87.31 92 LEU A O 1
ATOM 732 N N . PRO A 1 93 ? 0.388 4.468 14.715 1.00 87.31 93 PRO A N 1
ATOM 733 C CA . PRO A 1 93 ? -0.469 5.168 15.675 1.00 87.31 93 PRO A CA 1
ATOM 734 C C . PRO A 1 93 ? -1.753 4.398 16.024 1.00 87.31 93 PRO A C 1
ATOM 736 O O . PRO A 1 93 ? -2.294 4.571 17.112 1.00 87.31 93 PRO A O 1
ATOM 739 N N . ALA A 1 94 ? -2.223 3.530 15.123 1.00 85.25 94 ALA A N 1
ATOM 740 C CA . ALA A 1 94 ? -3.388 2.669 15.315 1.00 85.25 94 ALA A CA 1
ATOM 741 C C . ALA A 1 94 ? -3.055 1.289 15.930 1.00 85.25 94 ALA A C 1
ATOM 743 O O . ALA A 1 94 ? -3.928 0.417 16.001 1.00 85.25 94 ALA A O 1
ATOM 744 N N . GLY A 1 95 ? -1.805 1.054 16.356 1.00 84.06 95 GLY A N 1
ATOM 745 C CA . GLY A 1 95 ? -1.356 -0.241 16.888 1.00 84.06 95 GLY A CA 1
ATOM 746 C C . GLY A 1 95 ? -1.282 -1.337 15.819 1.00 84.06 95 GLY A C 1
ATOM 747 O O . GLY A 1 95 ? -1.581 -2.508 16.073 1.00 84.06 95 GLY A O 1
ATOM 748 N N . LEU A 1 96 ? -0.955 -0.953 14.588 1.00 85.94 96 LEU A N 1
ATOM 749 C CA . LEU A 1 96 ? -0.847 -1.819 13.423 1.00 85.94 96 LEU A CA 1
ATOM 750 C C . LEU A 1 96 ? 0.517 -1.639 12.757 1.00 85.94 96 LEU A C 1
ATOM 752 O O . LEU A 1 96 ? 1.107 -0.565 12.756 1.00 85.94 96 LEU A O 1
ATOM 756 N N . PHE A 1 97 ? 1.000 -2.691 12.117 1.00 84.25 97 PHE A N 1
ATOM 757 C CA . PHE A 1 97 ? 2.224 -2.655 11.338 1.00 84.25 97 PHE A CA 1
ATOM 758 C C . PHE A 1 97 ? 2.047 -3.431 10.037 1.00 84.25 97 PHE A C 1
ATOM 760 O O . PHE A 1 97 ? 1.877 -4.653 10.030 1.00 84.25 97 PHE A O 1
ATOM 767 N N . LEU A 1 98 ? 2.104 -2.712 8.927 1.00 83.81 98 LEU A N 1
ATOM 768 C CA . LEU A 1 98 ? 2.115 -3.242 7.575 1.00 83.81 98 LEU A CA 1
ATOM 769 C C . LEU A 1 98 ? 3.503 -3.799 7.275 1.00 83.81 98 LEU A C 1
ATOM 771 O O . LEU A 1 98 ? 4.502 -3.092 7.359 1.00 83.81 98 LEU A O 1
ATOM 775 N N . THR A 1 99 ? 3.574 -5.082 6.947 1.00 79.00 99 THR A N 1
ATOM 776 C CA . THR A 1 99 ? 4.828 -5.729 6.560 1.00 79.00 99 THR A CA 1
ATOM 777 C C . THR A 1 99 ? 4.881 -5.861 5.047 1.00 79.00 99 THR A C 1
ATOM 779 O O . THR A 1 99 ? 3.940 -6.385 4.442 1.00 79.00 99 THR A O 1
ATOM 782 N N . ASP A 1 100 ? 5.999 -5.441 4.460 1.00 73.94 100 ASP A N 1
ATOM 783 C CA . ASP A 1 100 ? 6.264 -5.622 3.039 1.00 73.94 100 ASP A CA 1
ATOM 784 C C . ASP A 1 100 ? 6.322 -7.130 2.699 1.00 73.94 100 ASP A C 1
ATOM 786 O O . ASP A 1 100 ? 7.075 -7.881 3.339 1.00 73.94 100 ASP A O 1
ATOM 790 N N . PRO A 1 101 ? 5.530 -7.621 1.722 1.00 67.56 101 PRO A N 1
ATOM 791 C CA . PRO A 1 101 ? 5.622 -9.006 1.260 1.00 67.56 101 PRO A CA 1
ATOM 792 C C . PRO A 1 101 ? 7.016 -9.382 0.729 1.00 67.56 101 PRO A C 1
ATOM 794 O O . PRO A 1 101 ? 7.363 -10.563 0.753 1.00 67.56 101 PRO A O 1
ATOM 797 N N . ILE A 1 102 ? 7.820 -8.415 0.278 1.00 66.38 102 ILE A N 1
ATOM 798 C CA . ILE A 1 102 ? 9.138 -8.637 -0.330 1.00 66.38 102 ILE A CA 1
ATOM 799 C C . ILE A 1 102 ? 10.228 -8.822 0.740 1.00 66.38 102 ILE A C 1
ATOM 801 O O . ILE A 1 102 ? 11.120 -9.660 0.575 1.00 66.38 102 ILE A O 1
ATOM 805 N N . GLU A 1 103 ? 10.122 -8.135 1.883 1.00 59.28 103 GLU A N 1
ATOM 806 C CA . GLU A 1 103 ? 11.080 -8.239 2.999 1.00 59.28 103 GLU A CA 1
ATOM 807 C C . GLU A 1 103 ? 11.079 -9.620 3.675 1.00 59.28 103 GLU A C 1
ATOM 809 O O . GLU A 1 103 ? 12.078 -10.033 4.266 1.00 59.28 103 GLU A O 1
ATOM 814 N N . ARG A 1 104 ? 9.979 -10.384 3.576 1.00 55.38 104 ARG A N 1
ATOM 815 C CA . ARG A 1 104 ? 9.883 -11.740 4.157 1.00 55.38 104 ARG A CA 1
ATOM 816 C C . ARG A 1 104 ? 10.508 -12.846 3.309 1.00 55.38 104 ARG A C 1
ATOM 818 O O . ARG A 1 104 ? 10.418 -14.020 3.669 1.00 55.38 104 ARG A O 1
ATOM 825 N N . GLY A 1 105 ? 11.219 -12.464 2.257 1.00 46.44 105 GLY A N 1
ATOM 826 C CA . GLY A 1 105 ? 12.039 -13.348 1.459 1.00 46.44 105 GLY A CA 1
ATOM 827 C C . GLY A 1 105 ? 11.536 -13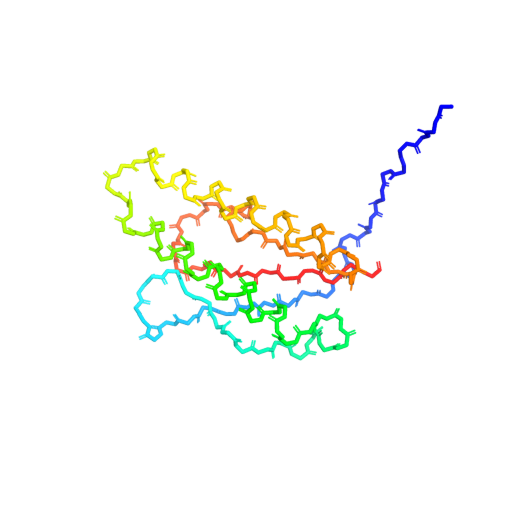.395 0.032 1.00 46.44 105 GLY A C 1
ATOM 828 O O . GLY A 1 105 ? 10.536 -14.043 -0.265 1.00 46.44 105 GLY A O 1
ATOM 829 N N . LEU A 1 106 ? 12.334 -12.809 -0.856 1.00 41.94 106 LEU A N 1
ATOM 830 C CA . LEU A 1 106 ? 12.434 -13.086 -2.291 1.00 41.94 106 LEU A CA 1
ATOM 831 C C . LEU A 1 106 ? 12.757 -14.572 -2.582 1.00 41.94 106 LEU A C 1
ATOM 833 O O . LEU A 1 106 ? 13.602 -14.901 -3.411 1.00 41.94 106 LEU A O 1
ATOM 837 N N . ARG A 1 107 ? 12.105 -15.522 -1.903 1.00 45.19 107 ARG A N 1
ATOM 838 C CA . ARG A 1 107 ? 12.206 -16.945 -2.210 1.00 45.19 107 ARG A CA 1
ATOM 839 C C . ARG A 1 107 ? 11.179 -17.284 -3.294 1.00 45.19 107 ARG A C 1
ATOM 841 O O . ARG A 1 107 ? 10.101 -17.806 -3.047 1.00 45.19 107 ARG A O 1
ATOM 848 N N . VAL A 1 108 ? 11.593 -16.985 -4.523 1.00 38.59 108 VAL A N 1
ATOM 849 C CA . VAL A 1 108 ? 11.392 -17.816 -5.725 1.00 38.59 108 VAL A CA 1
ATOM 850 C C . VAL A 1 108 ? 10.020 -17.808 -6.417 1.00 38.59 108 VAL A C 1
ATOM 852 O O . VAL A 1 108 ? 9.975 -18.202 -7.578 1.00 38.59 108 VAL A O 1
ATOM 855 N N . VAL A 1 109 ? 8.917 -17.305 -5.850 1.00 42.41 109 VAL A N 1
ATOM 856 C CA . VAL A 1 109 ? 7.624 -17.424 -6.562 1.00 42.41 109 VAL A CA 1
ATOM 857 C C . VAL A 1 109 ? 6.767 -16.156 -6.486 1.00 42.41 109 VAL A C 1
ATOM 859 O O . VAL A 1 109 ? 6.157 -15.870 -5.458 1.00 42.41 109 VAL A O 1
ATOM 862 N N . LYS A 1 110 ? 6.623 -15.444 -7.622 1.00 48.19 110 LYS A N 1
ATOM 863 C CA . LYS A 1 110 ? 5.636 -14.352 -7.826 1.00 48.19 110 LYS A CA 1
ATOM 864 C C . LYS A 1 110 ? 4.215 -14.738 -7.376 1.00 48.19 110 LYS A C 1
ATOM 866 O O . LYS A 1 110 ? 3.402 -13.870 -7.109 1.00 48.19 110 LYS A O 1
ATOM 871 N N . HIS A 1 111 ? 3.928 -16.032 -7.279 1.00 44.31 111 HIS A N 1
ATOM 872 C CA . HIS A 1 111 ? 2.623 -16.615 -6.996 1.00 44.31 111 HIS A CA 1
ATOM 873 C C . HIS A 1 111 ? 2.137 -16.466 -5.537 1.00 44.31 111 HIS A C 1
ATOM 875 O O . HIS A 1 111 ? 0.963 -16.692 -5.289 1.00 44.31 111 HIS A O 1
ATOM 881 N N . PHE A 1 112 ? 2.983 -16.071 -4.569 1.00 46.53 112 PHE A N 1
ATOM 882 C CA . PHE A 1 112 ? 2.602 -16.044 -3.139 1.00 46.53 112 PHE A CA 1
ATOM 883 C C . PHE A 1 112 ? 2.827 -14.700 -2.418 1.00 46.53 112 PHE A C 1
ATOM 885 O O . PHE A 1 112 ? 3.004 -14.677 -1.198 1.00 46.53 112 PHE A O 1
ATOM 892 N N . LEU A 1 113 ? 2.822 -13.564 -3.128 1.00 56.44 113 LEU A N 1
ATOM 893 C CA . LEU A 1 113 ? 2.921 -12.257 -2.458 1.00 56.44 113 LEU A CA 1
ATOM 894 C C . LEU A 1 113 ? 1.615 -11.954 -1.710 1.00 56.44 113 LEU A C 1
ATOM 896 O O . LEU A 1 113 ? 0.607 -11.684 -2.352 1.00 56.44 113 LEU A O 1
ATOM 900 N N . ASN A 1 114 ? 1.649 -11.974 -0.376 1.00 60.44 114 ASN A N 1
ATOM 901 C CA . ASN A 1 114 ? 0.540 -11.569 0.495 1.00 60.44 114 ASN A CA 1
ATOM 902 C C . ASN A 1 114 ? 0.979 -10.397 1.375 1.00 60.44 114 ASN A C 1
ATOM 904 O O . ASN A 1 114 ? 2.000 -10.496 2.063 1.00 60.44 114 ASN A O 1
ATOM 908 N N . ILE A 1 115 ? 0.195 -9.318 1.411 1.00 66.81 115 ILE A N 1
ATOM 909 C CA . ILE A 1 115 ? 0.414 -8.242 2.383 1.00 66.81 115 ILE A CA 1
ATOM 910 C C . ILE A 1 115 ? -0.046 -8.724 3.758 1.00 66.81 115 ILE A C 1
ATOM 912 O O . ILE A 1 115 ? -1.127 -9.295 3.910 1.00 66.81 115 ILE A O 1
ATOM 916 N N . ASN A 1 116 ? 0.789 -8.472 4.765 1.00 65.94 116 ASN A N 1
ATOM 917 C CA . ASN A 1 116 ? 0.514 -8.839 6.145 1.00 65.94 116 ASN A CA 1
ATOM 918 C C . ASN A 1 116 ? 0.398 -7.589 7.009 1.00 65.94 116 ASN A C 1
ATOM 920 O O . ASN A 1 116 ? 1.332 -6.792 7.067 1.00 65.94 116 ASN A O 1
ATOM 924 N N . PHE A 1 117 ? -0.687 -7.480 7.762 1.00 65.38 117 PHE A N 1
ATOM 925 C CA . PHE A 1 117 ? -0.808 -6.529 8.860 1.00 65.38 117 PHE A CA 1
ATOM 926 C C . PHE A 1 117 ? -0.552 -7.280 10.150 1.00 65.38 117 PHE A C 1
ATOM 928 O O . PHE A 1 117 ? -1.190 -8.295 10.411 1.00 65.38 117 PHE A O 1
ATOM 935 N N . LYS A 1 118 ? 0.367 -6.790 10.968 1.00 68.50 118 LYS A N 1
ATOM 936 C CA . LYS A 1 118 ? 0.541 -7.240 12.344 1.00 68.50 118 LYS A CA 1
ATOM 937 C C . LYS A 1 118 ? -0.135 -6.242 13.263 1.00 68.50 118 LYS A C 1
ATOM 939 O O . LYS A 1 118 ? 0.199 -5.067 13.240 1.00 68.50 118 LYS A O 1
ATOM 944 N N . ILE A 1 119 ? -1.063 -6.711 14.077 1.00 66.69 119 ILE A N 1
ATOM 945 C CA . ILE A 1 119 ? -1.645 -5.930 15.160 1.00 66.69 119 ILE A CA 1
ATOM 946 C C . ILE A 1 119 ? -0.674 -5.994 16.333 1.00 66.69 119 ILE A C 1
ATOM 948 O O . ILE A 1 119 ? -0.571 -7.042 16.960 1.00 66.69 119 ILE A O 1
ATOM 952 N N . THR A 1 120 ? 0.048 -4.911 16.605 1.00 59.38 120 THR A N 1
ATOM 953 C CA . THR A 1 120 ? 0.904 -4.794 17.790 1.00 59.38 120 THR A CA 1
ATOM 954 C C . THR A 1 120 ? 0.025 -4.424 18.978 1.00 59.38 120 THR A C 1
ATOM 956 O O . THR A 1 120 ? -0.566 -3.345 18.982 1.00 59.38 120 THR A O 1
ATOM 959 N N . GLY A 1 121 ? -0.134 -5.366 19.911 1.00 52.06 121 GLY A N 1
ATOM 960 C CA . GLY A 1 121 ? -0.835 -5.154 21.181 1.00 52.06 121 GLY A CA 1
ATOM 961 C C . GLY A 1 121 ? 0.023 -4.437 22.209 1.00 52.06 121 GLY A C 1
ATOM 962 O O . GLY A 1 121 ? 1.266 -4.495 22.073 1.00 52.06 121 GLY A O 1
#

Solvent-accessible surface area (backbone atoms only — not comparable to full-atom values): 7237 Å² total; per-residue (Å²): 136,86,78,82,78,78,79,78,68,72,78,86,75,38,55,72,48,76,45,53,61,38,60,90,84,47,86,61,68,37,60,56,71,73,81,59,75,90,40,63,98,52,57,54,69,65,58,51,44,51,53,48,54,50,50,34,52,46,43,48,56,28,60,78,39,60,88,40,74,75,51,29,53,54,36,49,49,54,50,53,54,49,48,52,50,44,23,68,76,51,29,46,81,46,37,28,39,68,44,65,48,62,81,79,54,83,75,86,52,86,88,69,66,42,46,36,34,34,34,54,120

Secondary structure (DSSP, 8-state):
----------TTSPEEEEEPB--TT-SS--B--SPPGGGTTTS-HHHHHHHHHHHHHHHHHHHHTTTSHHHHHHHHHHHHHHHHHHIIIIIGGGTEEEEPTTTT---S-GGG--EEEEE--